Protein AF-A0AAP7DKW6-F1 (afdb_monomer_lite)

Organism: Paenibacillus alvei (NCBI:txid44250)

Sequence (70 aa):
MPKVACDIENPVVLPISYPCARTKLCSCGCKAEITLGCENYIIIDDWIFAEDSCVTDFFINECGGQRVYA

Foldseek 3Di:
DDDPPPPPPPPPPDPPPPVQDDWDAAPLPPRDIDRPPPADWDDDPNGIHRDPVSVVSSCVPPVVDDDDDD

Structure (mmCIF, N/CA/C/O backbone):
data_AF-A0AAP7DKW6-F1
#
_entry.id   AF-A0AAP7DKW6-F1
#
loop_
_atom_site.group_PDB
_atom_site.id
_atom_site.type_symbol
_atom_site.label_atom_id
_atom_site.label_alt_id
_atom_site.label_comp_id
_atom_site.label_asym_id
_atom_site.label_entity_id
_atom_site.label_seq_id
_atom_site.pdbx_PDB_ins_code
_atom_site.Cartn_x
_atom_site.Cartn_y
_atom_site.Cartn_z
_atom_site.occu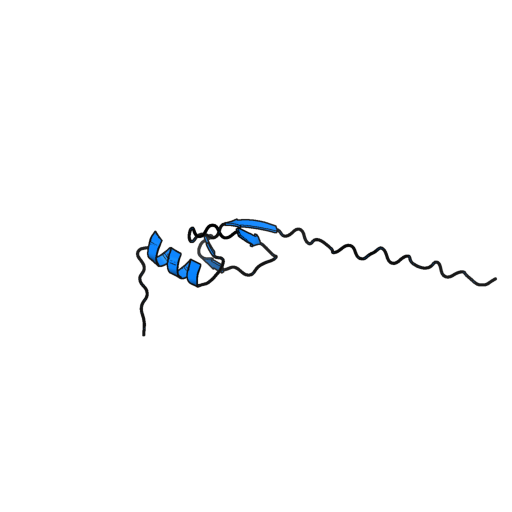pancy
_atom_site.B_iso_or_equiv
_atom_site.auth_seq_id
_atom_site.auth_comp_id
_atom_site.auth_asym_id
_atom_site.auth_atom_id
_atom_site.pdbx_PDB_model_num
ATOM 1 N N . MET A 1 1 ? 36.064 -23.072 -54.418 1.00 45.16 1 MET A N 1
ATOM 2 C CA . MET A 1 1 ? 36.155 -21.935 -53.477 1.00 45.16 1 MET A CA 1
ATOM 3 C C . MET A 1 1 ? 35.148 -22.177 -52.365 1.00 45.16 1 MET A C 1
ATOM 5 O O . MET A 1 1 ? 33.969 -22.283 -52.692 1.00 45.16 1 MET A O 1
ATOM 9 N N . PRO A 1 2 ? 35.562 -22.372 -51.104 1.00 42.56 2 PRO A N 1
ATOM 10 C CA . PRO A 1 2 ? 34.608 -22.550 -50.021 1.00 42.56 2 PRO A CA 1
ATOM 11 C C . PRO A 1 2 ? 33.990 -21.189 -49.683 1.00 42.56 2 PRO A C 1
ATOM 13 O O . PRO A 1 2 ? 34.700 -20.191 -49.569 1.00 42.56 2 PRO A O 1
ATOM 16 N N . LYS A 1 3 ? 32.657 -21.143 -49.582 1.00 49.72 3 LYS A N 1
ATOM 17 C CA . LYS A 1 3 ? 31.936 -19.980 -49.062 1.00 49.72 3 LYS A CA 1
ATOM 18 C C . LYS A 1 3 ? 32.311 -19.860 -47.590 1.00 49.72 3 LYS A C 1
ATOM 20 O O . LYS A 1 3 ? 31.941 -20.724 -46.800 1.00 49.72 3 LYS A O 1
ATOM 25 N N . VAL A 1 4 ? 33.092 -18.836 -47.264 1.00 52.06 4 VAL A N 1
ATOM 26 C CA . VAL A 1 4 ? 33.346 -18.427 -45.885 1.00 52.06 4 VAL A CA 1
ATOM 27 C C . VAL A 1 4 ? 31.978 -18.163 -45.269 1.00 52.06 4 VAL A C 1
ATOM 29 O O . VAL A 1 4 ? 31.240 -17.303 -45.752 1.00 52.06 4 VAL A O 1
ATOM 32 N N . ALA A 1 5 ? 31.597 -18.970 -44.281 1.00 50.72 5 ALA A N 1
ATOM 33 C CA . ALA A 1 5 ? 30.497 -18.617 -43.408 1.00 50.72 5 ALA A CA 1
ATOM 34 C C . ALA A 1 5 ? 30.922 -17.310 -42.742 1.00 50.72 5 ALA A C 1
ATOM 36 O O . ALA A 1 5 ? 31.923 -17.283 -42.032 1.00 50.72 5 ALA A O 1
ATOM 37 N N . CYS A 1 6 ? 30.246 -16.209 -43.068 1.00 49.75 6 CYS A N 1
ATOM 38 C CA . CYS A 1 6 ? 30.370 -15.005 -42.270 1.00 49.75 6 CYS A CA 1
ATOM 39 C C . CYS A 1 6 ? 29.875 -15.396 -40.883 1.00 49.75 6 CYS A C 1
ATOM 41 O O . CYS A 1 6 ? 28.682 -15.655 -40.716 1.00 49.75 6 CYS A O 1
ATOM 43 N N . ASP A 1 7 ? 30.807 -15.527 -39.942 1.00 46.41 7 ASP A N 1
ATOM 44 C CA . ASP A 1 7 ? 30.496 -15.610 -38.529 1.00 46.41 7 ASP A CA 1
ATOM 45 C C . ASP A 1 7 ? 29.542 -14.455 -38.237 1.00 46.41 7 ASP A C 1
ATOM 47 O O . ASP A 1 7 ? 29.891 -13.282 -38.375 1.00 46.41 7 ASP A O 1
ATOM 51 N N . ILE A 1 8 ? 28.285 -14.790 -37.948 1.00 55.97 8 ILE A N 1
ATOM 52 C CA . ILE A 1 8 ? 27.348 -13.826 -37.398 1.00 55.97 8 ILE A CA 1
ATOM 53 C C . ILE A 1 8 ? 27.939 -13.530 -36.029 1.00 55.97 8 ILE A C 1
ATOM 55 O O . ILE A 1 8 ? 27.798 -14.338 -35.110 1.00 55.97 8 ILE A O 1
ATOM 59 N N . GLU A 1 9 ? 28.681 -12.426 -35.930 1.00 49.25 9 GLU A N 1
ATOM 60 C CA . GLU A 1 9 ? 29.052 -11.824 -34.661 1.00 49.25 9 GLU A CA 1
ATOM 61 C C . GLU A 1 9 ? 27.754 -11.712 -33.881 1.00 49.25 9 GLU A C 1
ATOM 63 O O . GLU A 1 9 ? 26.889 -10.909 -34.219 1.00 49.25 9 GLU A O 1
ATOM 68 N N . ASN A 1 10 ? 27.567 -12.615 -32.921 1.00 50.09 10 ASN A N 1
ATOM 69 C CA . ASN A 1 10 ? 26.414 -12.610 -32.050 1.00 50.09 10 ASN A CA 1
ATOM 70 C C . ASN A 1 10 ? 26.533 -11.279 -31.307 1.00 50.09 10 ASN A C 1
ATOM 72 O O . ASN A 1 10 ? 27.457 -11.161 -30.490 1.00 50.09 10 ASN A O 1
ATOM 76 N N . PRO A 1 11 ? 25.732 -10.245 -31.643 1.00 51.31 11 PRO A N 1
ATOM 77 C CA . PRO A 1 11 ? 25.862 -8.978 -30.962 1.00 51.31 11 PRO A CA 1
ATOM 78 C C . PRO A 1 11 ? 25.599 -9.328 -29.514 1.00 51.31 11 PRO A C 1
ATOM 80 O O . PRO A 1 11 ? 24.555 -9.911 -29.209 1.00 51.31 11 PRO A O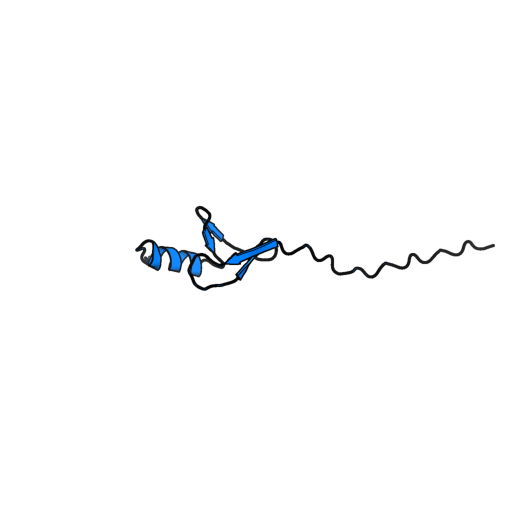 1
ATOM 83 N N . VAL A 1 12 ? 26.616 -9.100 -28.677 1.00 53.69 12 VAL A N 1
ATOM 84 C CA . VAL A 1 12 ?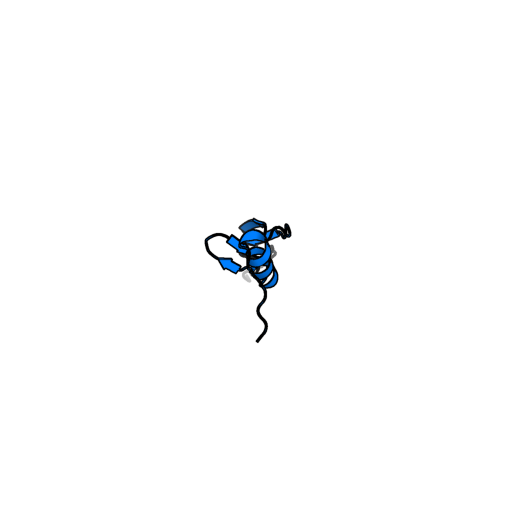 26.563 -9.254 -27.226 1.00 53.69 12 VAL A CA 1
ATOM 85 C C . VAL A 1 12 ? 25.139 -8.937 -26.827 1.00 53.69 12 VAL A C 1
ATOM 87 O O . VAL A 1 12 ? 24.686 -7.826 -27.106 1.00 53.69 12 VAL A O 1
ATOM 90 N N . VAL A 1 13 ? 24.414 -9.939 -26.319 1.00 52.53 13 VAL A N 1
ATOM 91 C CA . VAL A 1 13 ? 23.051 -9.753 -25.831 1.00 52.53 13 VAL A CA 1
ATOM 92 C C . VAL A 1 13 ? 23.198 -8.764 -24.689 1.00 52.53 13 VAL A C 1
ATOM 94 O O . VAL A 1 13 ? 23.469 -9.134 -23.549 1.00 52.53 13 VAL A O 1
ATOM 97 N N . LEU A 1 14 ? 23.144 -7.478 -25.032 1.00 52.09 14 LEU A N 1
ATOM 98 C CA . LEU A 1 14 ? 23.036 -6.403 -24.081 1.00 52.09 14 LEU A CA 1
ATOM 99 C C . LEU A 1 14 ? 21.790 -6.775 -23.289 1.00 52.09 14 LEU A C 1
ATOM 101 O O . LEU A 1 14 ? 20.781 -7.121 -23.918 1.00 52.09 14 LEU A O 1
ATOM 105 N N . PRO A 1 15 ? 21.849 -6.794 -21.949 1.00 49.09 15 PRO A N 1
ATOM 106 C CA . PRO A 1 15 ? 20.648 -7.018 -21.175 1.00 49.09 15 PRO A CA 1
ATOM 107 C C . PRO A 1 15 ? 19.632 -6.012 -21.699 1.00 49.09 15 PRO A C 1
ATOM 109 O O . PRO A 1 15 ? 19.874 -4.804 -21.662 1.00 49.09 15 PRO A O 1
ATOM 112 N N . ILE A 1 16 ? 18.553 -6.521 -22.297 1.00 51.25 16 ILE A N 1
ATOM 113 C CA . ILE A 1 16 ? 17.428 -5.697 -22.699 1.00 51.25 16 ILE A CA 1
ATOM 114 C C . ILE A 1 16 ? 16.948 -5.120 -21.379 1.00 51.25 16 ILE A C 1
ATOM 116 O O . ILE A 1 16 ? 16.300 -5.801 -20.585 1.00 51.25 16 ILE A O 1
ATOM 120 N N . SER A 1 17 ? 17.362 -3.887 -21.099 1.00 50.25 17 SER A N 1
ATOM 121 C CA . SER A 1 17 ? 16.758 -3.096 -20.054 1.00 50.25 17 SER A CA 1
ATOM 122 C C . SER A 1 17 ? 15.360 -2.831 -20.580 1.00 50.25 17 SER A C 1
ATOM 124 O O . SER A 1 17 ? 15.134 -1.907 -21.359 1.00 50.25 17 SER A O 1
ATOM 126 N N . TYR A 1 18 ? 14.425 -3.718 -20.235 1.00 55.53 18 TYR A N 1
ATOM 127 C CA . TYR A 1 18 ? 13.033 -3.319 -20.172 1.00 55.53 18 TYR A CA 1
ATOM 128 C C . TYR A 1 18 ? 13.064 -2.064 -19.311 1.00 55.53 18 TYR A C 1
ATOM 130 O O . TYR A 1 18 ? 13.596 -2.149 -18.200 1.00 55.53 18 TYR A O 1
ATOM 138 N N . PRO A 1 19 ? 12.653 -0.895 -19.826 1.00 58.28 19 PRO A N 1
ATOM 139 C CA . PRO A 1 19 ? 12.667 0.304 -19.018 1.00 58.28 19 PRO A CA 1
ATOM 140 C C . PRO A 1 19 ? 11.747 0.006 -17.842 1.00 58.28 19 PRO A C 1
ATOM 142 O O . PRO A 1 19 ? 10.528 -0.027 -18.010 1.00 58.28 19 PRO A O 1
ATOM 145 N N . CYS A 1 20 ? 12.341 -0.314 -16.689 1.00 56.19 20 CYS A N 1
ATOM 146 C CA . CYS A 1 20 ? 11.603 -0.505 -15.460 1.00 56.19 20 CYS A CA 1
ATOM 147 C C . CYS A 1 20 ? 10.780 0.766 -15.290 1.00 56.19 20 CYS A C 1
ATOM 149 O O . CYS A 1 20 ? 11.306 1.884 -15.344 1.00 56.19 20 CYS A O 1
ATOM 151 N N . ALA A 1 21 ? 9.463 0.584 -15.293 1.00 69.88 21 ALA A N 1
ATOM 152 C CA . ALA A 1 21 ? 8.534 1.677 -15.448 1.00 69.88 21 ALA A CA 1
ATOM 153 C C . ALA A 1 21 ? 8.546 2.555 -14.195 1.00 69.88 21 ALA A C 1
ATOM 155 O O . ALA A 1 21 ? 9.061 2.185 -13.142 1.00 69.88 21 ALA A O 1
ATOM 156 N N . ARG A 1 22 ? 7.984 3.756 -14.373 1.00 77.56 22 ARG A N 1
ATOM 157 C CA . ARG A 1 22 ? 7.797 4.814 -13.371 1.00 77.56 22 ARG A CA 1
ATOM 158 C C . ARG A 1 22 ? 7.777 4.277 -11.939 1.00 77.56 22 ARG A C 1
ATOM 160 O O . ARG A 1 22 ? 6.889 3.507 -11.591 1.00 77.56 22 ARG A O 1
ATOM 167 N N . THR A 1 23 ? 8.690 4.760 -11.111 1.00 89.06 23 THR A N 1
ATOM 168 C CA . THR A 1 23 ? 8.680 4.469 -9.679 1.00 89.06 23 THR A CA 1
ATOM 169 C C . THR A 1 23 ? 7.526 5.208 -9.007 1.00 89.06 23 THR A C 1
ATOM 171 O O . THR A 1 23 ? 7.298 6.395 -9.267 1.00 89.06 23 THR A O 1
ATOM 174 N N . LYS A 1 24 ? 6.785 4.518 -8.141 1.00 91.19 24 LYS A N 1
ATOM 175 C CA . LYS A 1 24 ? 5.792 5.120 -7.244 1.00 91.19 24 LYS A CA 1
ATOM 176 C C . LYS A 1 24 ? 6.151 4.845 -5.794 1.00 91.19 24 LYS A C 1
ATOM 178 O O . LYS A 1 24 ? 6.806 3.861 -5.492 1.00 91.19 24 LYS A O 1
ATOM 183 N N . LEU A 1 25 ? 5.708 5.720 -4.900 1.00 94.25 25 LEU A N 1
ATOM 184 C CA . LEU A 1 25 ? 5.874 5.516 -3.466 1.00 94.25 25 LEU A CA 1
ATOM 185 C C . LEU A 1 25 ? 4.700 4.720 -2.902 1.00 94.25 25 LEU A C 1
ATOM 187 O O . LEU A 1 25 ? 3.556 4.921 -3.314 1.00 94.25 25 LEU A O 1
ATOM 191 N N . CYS A 1 26 ? 4.998 3.859 -1.934 1.00 94.31 26 CYS A N 1
ATOM 192 C CA . CYS A 1 26 ? 4.000 3.135 -1.168 1.00 94.31 26 CYS A CA 1
ATOM 193 C C . CYS A 1 26 ? 3.084 4.102 -0.403 1.00 94.31 26 CYS A C 1
ATOM 195 O O . CYS A 1 26 ? 3.536 5.012 0.298 1.00 94.31 26 CYS A O 1
ATOM 197 N N . SER A 1 27 ? 1.785 3.858 -0.515 1.00 94.50 27 SER A N 1
ATOM 198 C CA . SER A 1 27 ? 0.708 4.675 0.028 1.00 94.50 27 SER A CA 1
ATOM 199 C C . SER A 1 27 ? 0.570 4.605 1.546 1.00 94.50 27 SER A C 1
ATOM 201 O O . SER A 1 27 ? -0.007 5.513 2.130 1.00 94.50 27 SER A O 1
ATOM 203 N N . CYS A 1 28 ? 1.134 3.592 2.209 1.00 92.56 28 CYS A N 1
ATOM 204 C CA . CYS A 1 28 ? 1.071 3.479 3.671 1.00 92.56 28 CYS A CA 1
ATOM 205 C C . CYS A 1 28 ? 1.979 4.471 4.424 1.00 92.56 28 CYS A C 1
ATOM 207 O O . CYS A 1 28 ? 1.980 4.491 5.650 1.00 92.56 28 CYS A O 1
ATOM 209 N N . GLY A 1 29 ? 2.794 5.261 3.712 1.00 87.81 29 GLY A N 1
ATOM 210 C CA . GLY A 1 29 ? 3.704 6.239 4.315 1.00 87.81 29 GLY A CA 1
ATOM 211 C C . GLY A 1 29 ? 5.092 5.699 4.684 1.00 87.81 29 GLY A C 1
ATOM 212 O O . GLY A 1 29 ? 5.943 6.475 5.117 1.00 87.81 29 GLY A O 1
ATOM 213 N N . CYS A 1 30 ? 5.382 4.413 4.442 1.00 91.06 30 CYS A N 1
ATOM 214 C CA . CYS A 1 30 ? 6.705 3.821 4.700 1.00 91.06 30 CYS A CA 1
ATOM 215 C C . CYS A 1 30 ? 7.815 4.321 3.755 1.00 91.06 30 CYS A C 1
ATOM 217 O O . CYS A 1 30 ? 8.986 4.020 3.972 1.00 91.06 30 CYS A O 1
ATOM 219 N N . LYS A 1 31 ? 7.455 5.091 2.716 1.00 88.38 31 LYS A N 1
ATOM 220 C CA . LYS A 1 31 ? 8.356 5.616 1.673 1.00 88.38 31 LYS A CA 1
ATOM 221 C C . LYS A 1 31 ? 9.077 4.536 0.859 1.00 88.38 31 LYS A C 1
ATOM 223 O O . LYS A 1 31 ? 10.058 4.850 0.194 1.00 88.38 31 LYS A O 1
ATOM 228 N N . ALA A 1 32 ? 8.593 3.294 0.886 1.00 90.69 32 ALA A N 1
ATOM 229 C CA . ALA A 1 32 ? 9.086 2.270 -0.022 1.00 90.69 32 ALA A CA 1
ATOM 230 C C . ALA A 1 32 ? 8.838 2.706 -1.472 1.00 90.69 32 ALA A C 1
ATOM 232 O O . ALA A 1 32 ? 7.744 3.163 -1.816 1.00 90.69 32 ALA A O 1
ATOM 233 N N . GLU A 1 33 ? 9.870 2.582 -2.295 1.00 92.94 33 GLU A N 1
ATOM 234 C CA . GLU A 1 33 ? 9.804 2.808 -3.731 1.00 92.94 33 GLU A CA 1
ATOM 235 C C . GLU A 1 33 ? 9.384 1.512 -4.415 1.00 92.94 33 GLU A C 1
ATOM 237 O O . GLU A 1 33 ? 9.935 0.455 -4.131 1.00 92.94 33 GLU A O 1
ATOM 242 N N . ILE A 1 34 ? 8.382 1.611 -5.283 1.00 92.38 34 ILE A N 1
ATOM 243 C CA . ILE A 1 34 ? 7.798 0.499 -6.023 1.00 92.38 34 ILE A CA 1
ATOM 244 C C . ILE A 1 34 ? 8.045 0.758 -7.499 1.00 92.38 34 ILE A C 1
ATOM 246 O O . ILE A 1 34 ? 7.514 1.709 -8.091 1.00 92.38 34 ILE A O 1
ATOM 250 N N . THR A 1 35 ? 8.859 -0.097 -8.094 1.00 89.75 35 THR A N 1
ATOM 251 C CA . THR A 1 35 ? 9.223 -0.034 -9.502 1.00 89.75 35 THR A CA 1
ATOM 252 C C . THR A 1 35 ? 8.173 -0.766 -10.326 1.00 89.75 35 THR A C 1
ATOM 254 O O . THR A 1 35 ? 8.150 -1.999 -10.411 1.00 89.75 35 THR A O 1
ATOM 257 N N . LEU A 1 36 ? 7.273 -0.003 -10.949 1.00 84.50 36 LEU A N 1
ATOM 258 C CA . LEU A 1 36 ? 6.166 -0.578 -11.705 1.00 84.50 36 LEU A CA 1
ATOM 259 C C . LEU A 1 36 ? 6.689 -1.453 -12.853 1.00 84.50 36 LEU A C 1
ATOM 261 O O . LEU A 1 36 ? 7.577 -1.061 -13.607 1.00 84.50 36 LEU A O 1
ATOM 265 N N . GLY A 1 37 ? 6.129 -2.655 -12.985 1.00 81.31 37 GLY A N 1
ATOM 266 C CA . GLY A 1 37 ? 6.518 -3.625 -14.013 1.00 81.31 37 GLY A CA 1
ATOM 267 C C . GLY A 1 37 ? 7.781 -4.439 -13.710 1.00 81.31 37 GLY A C 1
ATOM 268 O O . GLY A 1 37 ? 8.089 -5.342 -14.483 1.00 81.31 37 GLY A O 1
ATOM 269 N N . CYS A 1 38 ? 8.481 -4.161 -12.606 1.00 80.75 38 CYS A N 1
ATOM 270 C CA . CYS A 1 38 ? 9.643 -4.941 -12.160 1.00 80.75 38 CYS A CA 1
ATOM 271 C C . CYS A 1 38 ? 9.418 -5.622 -10.798 1.00 80.75 38 CYS A C 1
ATOM 273 O O . CYS A 1 38 ? 10.152 -6.542 -10.446 1.00 80.75 38 CYS A O 1
ATOM 275 N N . GLU A 1 39 ? 8.385 -5.213 -10.059 1.00 82.81 39 GLU A N 1
ATOM 276 C CA . GLU A 1 39 ? 8.098 -5.677 -8.701 1.00 82.81 39 GLU A CA 1
ATOM 277 C C . GLU A 1 39 ? 6.622 -6.067 -8.540 1.00 82.81 39 GLU A C 1
ATOM 279 O O . GLU A 1 39 ? 5.759 -5.622 -9.302 1.00 82.81 39 GLU A O 1
ATOM 284 N N . ASN A 1 40 ? 6.333 -6.893 -7.532 1.00 89.25 40 ASN A N 1
ATOM 285 C CA . ASN A 1 40 ? 4.964 -7.185 -7.111 1.00 89.25 40 ASN A CA 1
ATOM 286 C C . ASN A 1 40 ? 4.461 -6.065 -6.198 1.00 89.25 40 ASN A C 1
ATOM 288 O O . ASN A 1 40 ? 5.193 -5.597 -5.331 1.00 89.25 40 ASN A O 1
ATOM 292 N N . TYR A 1 41 ? 3.209 -5.657 -6.380 1.00 93.69 41 TYR A N 1
ATOM 293 C CA . TYR A 1 41 ? 2.562 -4.628 -5.572 1.00 93.69 41 TYR A CA 1
ATOM 294 C C . TYR A 1 41 ? 1.043 -4.813 -5.591 1.00 93.69 41 TYR A C 1
ATOM 296 O O . TYR A 1 41 ? 0.495 -5.528 -6.433 1.00 93.69 41 TYR A O 1
ATOM 304 N N . ILE A 1 42 ? 0.362 -4.150 -4.663 1.00 94.88 42 ILE A N 1
ATOM 305 C CA . ILE A 1 42 ? -1.089 -4.220 -4.472 1.00 94.88 42 ILE A CA 1
ATOM 306 C C . ILE A 1 42 ? -1.695 -2.866 -4.849 1.00 94.88 42 ILE A C 1
ATOM 308 O O . ILE A 1 42 ? -1.143 -1.828 -4.483 1.00 94.88 42 ILE A O 1
ATOM 312 N N . ILE A 1 43 ? -2.822 -2.869 -5.569 1.00 94.38 43 ILE A N 1
ATOM 313 C CA . ILE A 1 43 ? -3.586 -1.655 -5.898 1.00 94.38 43 ILE A CA 1
ATOM 314 C C . ILE A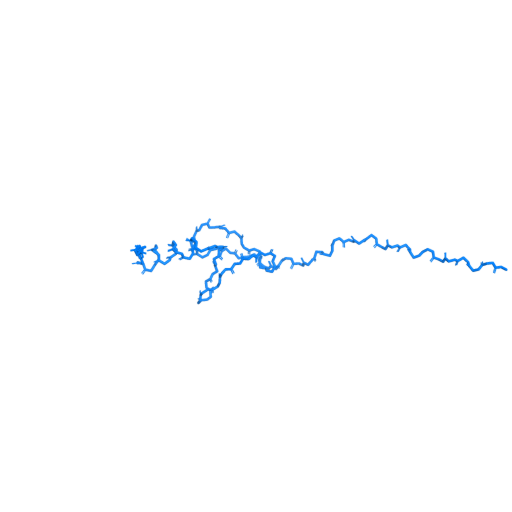 1 43 ? -4.990 -1.751 -5.298 1.00 94.38 43 ILE A C 1
ATOM 316 O O . ILE A 1 43 ? -5.683 -2.740 -5.534 1.00 94.38 43 ILE A O 1
ATOM 320 N N . ILE A 1 44 ? -5.419 -0.717 -4.569 1.00 93.38 44 ILE A N 1
ATOM 321 C CA . ILE A 1 44 ? -6.781 -0.570 -4.027 1.00 93.38 44 ILE A CA 1
ATOM 322 C C . ILE A 1 44 ? -7.199 0.891 -4.206 1.00 93.38 44 ILE A C 1
ATOM 324 O O . ILE A 1 44 ? -6.494 1.758 -3.711 1.00 93.38 44 ILE A O 1
ATOM 328 N N . ASP A 1 45 ? -8.306 1.175 -4.900 1.00 89.94 45 ASP A N 1
ATOM 329 C CA . ASP A 1 45 ? -8.833 2.539 -5.120 1.00 89.94 45 ASP A CA 1
ATOM 330 C C . ASP A 1 45 ? -7.757 3.580 -5.508 1.00 89.94 45 ASP A C 1
ATOM 332 O O . ASP A 1 45 ? -7.670 4.656 -4.923 1.00 89.94 45 ASP A O 1
ATOM 336 N N . ASP A 1 46 ? -6.895 3.234 -6.471 1.00 89.94 46 ASP A N 1
ATOM 337 C CA . ASP A 1 46 ? -5.741 4.026 -6.947 1.00 89.94 46 ASP A CA 1
ATOM 338 C C . ASP A 1 46 ? -4.555 4.189 -5.971 1.00 89.94 46 ASP A C 1
ATOM 340 O O . ASP A 1 46 ? -3.510 4.737 -6.349 1.00 89.94 46 ASP A O 1
ATOM 344 N N . TRP A 1 47 ? -4.651 3.649 -4.756 1.00 92.62 47 TRP A N 1
ATOM 345 C CA . TRP A 1 47 ? -3.546 3.542 -3.802 1.00 92.62 47 TRP A CA 1
ATOM 346 C C . TRP A 1 47 ? -2.662 2.338 -4.122 1.00 92.62 47 TRP A C 1
ATOM 348 O O . TRP A 1 47 ? -3.153 1.291 -4.543 1.00 92.62 47 TRP A O 1
ATOM 358 N N . ILE A 1 48 ? -1.352 2.482 -3.918 1.00 94.44 48 ILE A N 1
ATOM 359 C CA . ILE A 1 48 ? -0.344 1.469 -4.244 1.00 94.44 48 ILE A CA 1
ATOM 360 C C . ILE A 1 48 ? 0.394 1.036 -2.980 1.00 94.44 48 ILE A C 1
ATOM 362 O O . ILE A 1 48 ? 0.888 1.869 -2.226 1.00 94.44 48 ILE A O 1
ATOM 366 N N . PHE A 1 49 ? 0.514 -0.269 -2.761 1.00 95.19 49 PHE A N 1
ATOM 367 C CA . PHE A 1 49 ? 1.142 -0.829 -1.566 1.00 95.19 49 PHE A CA 1
ATOM 368 C C . PHE A 1 49 ? 2.203 -1.858 -1.937 1.00 95.19 49 PHE A C 1
ATOM 370 O O . PHE A 1 49 ? 2.005 -2.659 -2.848 1.00 95.19 49 PHE A O 1
ATOM 377 N N . ALA A 1 50 ? 3.325 -1.835 -1.219 1.00 94.81 50 ALA A N 1
ATOM 378 C CA . ALA A 1 50 ? 4.427 -2.767 -1.449 1.00 94.81 50 ALA A CA 1
ATOM 379 C C . ALA A 1 50 ? 4.090 -4.195 -0.978 1.00 94.81 50 ALA A C 1
ATOM 381 O O . ALA A 1 50 ? 4.563 -5.165 -1.557 1.00 94.81 50 ALA A O 1
ATOM 382 N N . GLU A 1 51 ? 3.268 -4.323 0.067 1.00 94.25 51 GLU A N 1
ATOM 383 C CA . GLU A 1 51 ? 2.970 -5.589 0.747 1.00 94.25 51 GLU A CA 1
ATOM 384 C C . GLU A 1 51 ? 1.672 -5.501 1.576 1.00 94.25 51 GLU A C 1
ATOM 386 O O . GLU A 1 51 ? 1.150 -4.411 1.824 1.00 94.25 51 GLU A O 1
ATOM 391 N N . ASP A 1 52 ? 1.153 -6.646 2.030 1.00 93.00 52 ASP A N 1
ATOM 392 C CA . ASP A 1 52 ? -0.110 -6.752 2.787 1.00 93.00 52 ASP A CA 1
ATOM 393 C C . ASP A 1 52 ? -0.083 -6.000 4.132 1.00 93.00 52 ASP A C 1
ATOM 395 O O . ASP A 1 52 ? -1.086 -5.428 4.575 1.00 93.00 52 ASP A O 1
ATOM 399 N N . SER A 1 53 ? 1.077 -5.967 4.791 1.00 92.50 53 SER A N 1
ATOM 400 C CA . SER A 1 53 ? 1.314 -5.166 6.001 1.00 92.50 53 SER A CA 1
ATOM 401 C C . SER A 1 53 ? 1.089 -3.681 5.726 1.00 92.50 53 SER A C 1
ATOM 403 O O . SER A 1 53 ? 0.419 -3.022 6.516 1.00 92.50 53 SER A O 1
ATOM 405 N N . CYS A 1 54 ? 1.549 -3.170 4.578 1.00 94.50 54 CYS A N 1
ATOM 406 C CA . CYS A 1 54 ? 1.349 -1.777 4.180 1.00 94.50 54 CYS A CA 1
ATOM 407 C C . CYS A 1 54 ? -0.138 -1.451 3.986 1.00 94.50 54 CYS A C 1
ATOM 409 O O . CYS A 1 54 ? -0.580 -0.379 4.392 1.00 94.50 54 CYS A O 1
ATOM 411 N N . VAL A 1 55 ? -0.915 -2.370 3.404 1.00 93.81 55 VAL A N 1
ATOM 412 C CA . VAL A 1 55 ? -2.375 -2.217 3.282 1.00 93.81 55 VAL A CA 1
ATOM 413 C C . VAL A 1 55 ? -3.004 -2.125 4.671 1.00 93.81 55 VAL A C 1
ATOM 415 O O . VAL A 1 55 ? -3.752 -1.197 4.971 1.00 93.81 55 VAL A O 1
ATOM 418 N N . THR A 1 56 ? -2.661 -3.075 5.540 1.00 92.25 56 THR A N 1
ATOM 419 C CA . THR A 1 56 ? -3.200 -3.156 6.900 1.00 92.25 56 THR A CA 1
ATOM 420 C C . THR A 1 56 ? -2.882 -1.893 7.702 1.00 92.25 56 THR A C 1
ATOM 422 O O . THR A 1 56 ? -3.775 -1.302 8.305 1.00 92.25 56 THR A O 1
ATOM 425 N N . ASP A 1 57 ? -1.625 -1.453 7.683 1.00 92.25 57 ASP A N 1
ATOM 426 C CA . ASP A 1 57 ? -1.172 -0.273 8.415 1.00 92.25 57 ASP A CA 1
ATOM 427 C C . ASP A 1 57 ? -1.809 1.011 7.873 1.00 92.25 57 ASP A C 1
ATOM 429 O O . ASP A 1 57 ? -2.192 1.871 8.662 1.00 92.25 57 ASP A O 1
ATOM 433 N N . PHE A 1 58 ? -2.002 1.128 6.554 1.00 93.88 58 PHE A N 1
ATOM 434 C CA . PHE A 1 58 ? -2.719 2.257 5.960 1.00 93.88 58 PHE A CA 1
ATOM 435 C C . PHE A 1 58 ? -4.155 2.356 6.480 1.00 93.88 58 PHE A C 1
ATOM 437 O O . PHE A 1 58 ? -4.549 3.398 6.995 1.00 93.88 58 PHE A O 1
ATOM 444 N N . PHE A 1 59 ? -4.933 1.272 6.421 1.00 90.75 59 PHE A N 1
ATOM 445 C CA . PHE A 1 59 ? -6.325 1.314 6.875 1.00 90.75 59 PHE A CA 1
ATOM 446 C C . PHE A 1 59 ? -6.454 1.512 8.390 1.00 90.75 59 PHE A C 1
ATOM 448 O O . PHE A 1 59 ? -7.419 2.131 8.837 1.00 90.75 59 PHE A O 1
ATOM 455 N N . ILE A 1 60 ? -5.493 1.037 9.186 1.00 91.50 60 ILE A N 1
ATOM 456 C CA . ILE A 1 60 ? -5.455 1.306 10.630 1.00 91.50 60 ILE A CA 1
ATOM 457 C C . ILE A 1 60 ? -5.180 2.788 10.898 1.00 91.50 60 ILE A C 1
ATOM 459 O O . ILE A 1 60 ? -5.919 3.419 11.652 1.00 91.50 60 ILE A O 1
ATOM 463 N N . ASN A 1 61 ? -4.138 3.342 10.277 1.00 90.06 61 ASN A N 1
ATOM 464 C CA . ASN A 1 61 ? -3.654 4.685 10.592 1.00 90.06 61 ASN A CA 1
ATOM 465 C C . ASN A 1 61 ? -4.509 5.790 9.957 1.00 90.06 61 ASN A C 1
ATOM 467 O O . ASN A 1 61 ? -4.833 6.766 10.627 1.00 90.06 61 ASN A O 1
ATOM 471 N N . GLU A 1 62 ? -4.898 5.632 8.691 1.00 88.06 62 GLU A N 1
ATOM 472 C CA . GLU A 1 62 ? -5.568 6.681 7.909 1.00 88.06 62 GLU A CA 1
ATOM 473 C C . GLU A 1 62 ? -7.095 6.542 7.909 1.00 88.06 62 GLU A C 1
ATOM 475 O O . GLU A 1 62 ? -7.812 7.534 7.792 1.00 88.06 62 GLU A O 1
ATOM 480 N N . CYS A 1 63 ? -7.622 5.322 8.055 1.00 85.19 63 CYS A N 1
ATOM 481 C CA . CYS A 1 63 ? -9.066 5.061 7.988 1.00 85.19 63 CYS A CA 1
ATOM 482 C C . CYS A 1 63 ? -9.691 4.679 9.339 1.00 85.19 63 CYS A C 1
ATOM 484 O O . CYS A 1 63 ? -10.876 4.350 9.389 1.00 85.19 63 CYS A O 1
ATOM 486 N N . GLY A 1 64 ? -8.918 4.714 10.431 1.00 87.62 64 GLY A N 1
ATOM 487 C CA . GLY A 1 64 ? -9.393 4.351 11.772 1.00 87.62 64 GLY A CA 1
ATOM 488 C C . GLY A 1 64 ? -9.739 2.867 11.927 1.00 87.62 64 GLY A C 1
ATOM 489 O O . GLY A 1 64 ? -10.556 2.503 12.775 1.00 87.62 64 GLY A O 1
ATOM 490 N N . GLY A 1 65 ? -9.162 2.009 11.085 1.00 87.31 65 GLY A N 1
ATOM 491 C CA . GLY A 1 65 ? -9.327 0.564 11.14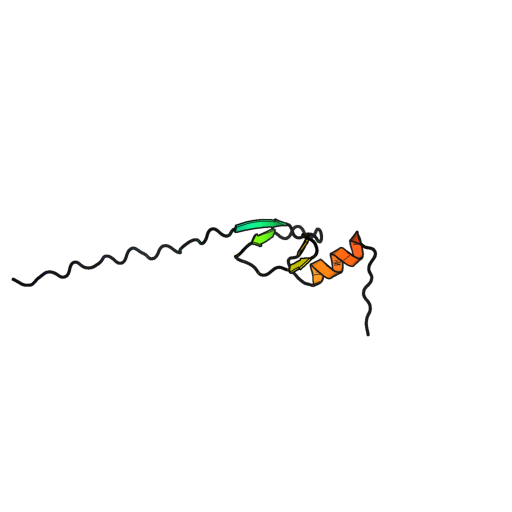6 1.00 87.31 65 GLY A CA 1
ATOM 492 C C . GLY A 1 65 ? -8.663 -0.060 12.376 1.00 87.31 65 GLY A C 1
ATOM 493 O O . GLY A 1 65 ? -7.858 0.554 13.073 1.00 87.31 65 GLY A O 1
ATOM 494 N N . GLN A 1 66 ? -8.976 -1.329 12.631 1.00 86.88 66 GLN A N 1
ATOM 495 C CA . GLN A 1 66 ? -8.358 -2.112 13.702 1.00 86.88 66 GLN A CA 1
ATOM 496 C C . GLN A 1 66 ? -8.098 -3.549 13.253 1.00 86.88 66 GLN A C 1
ATOM 498 O O . GLN A 1 66 ? -8.827 -4.094 12.423 1.00 86.88 66 GLN A O 1
ATOM 503 N N . ARG A 1 67 ? -7.076 -4.184 13.838 1.00 82.81 67 ARG A N 1
ATOM 504 C CA . ARG A 1 67 ? -6.827 -5.619 13.648 1.00 82.81 67 ARG A CA 1
ATOM 505 C C . ARG A 1 67 ? -7.861 -6.420 14.436 1.00 82.81 67 ARG A C 1
ATOM 507 O O . ARG A 1 67 ? -8.000 -6.224 15.641 1.00 82.81 67 ARG A O 1
ATOM 514 N N . VAL A 1 68 ? -8.550 -7.332 13.759 1.00 84.38 68 VAL A N 1
ATOM 515 C CA . VAL A 1 68 ? -9.468 -8.296 14.376 1.00 84.38 68 VAL A CA 1
ATOM 516 C C . VAL A 1 68 ? -8.835 -9.676 14.258 1.00 84.38 68 VAL A C 1
ATOM 518 O O . VAL A 1 68 ? -8.474 -10.096 13.161 1.00 84.38 68 VAL A O 1
ATOM 521 N N . TYR A 1 69 ? -8.686 -10.363 15.386 1.00 83.69 69 TYR A N 1
ATOM 522 C CA . TYR A 1 69 ? -8.188 -11.735 15.438 1.00 83.69 69 TYR A CA 1
ATOM 523 C C . TYR A 1 69 ? -9.378 -12.671 15.673 1.00 8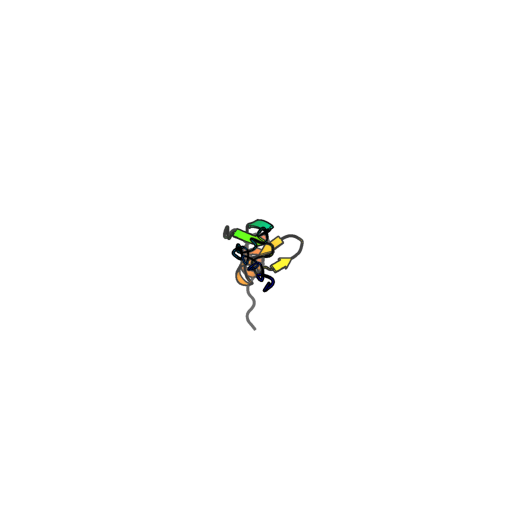3.69 69 TYR A C 1
ATOM 525 O O . TYR A 1 69 ? -10.231 -12.363 16.508 1.00 83.69 69 TYR A O 1
ATOM 533 N N . ALA A 1 70 ? -9.452 -13.753 14.894 1.00 66.88 70 ALA A N 1
ATOM 534 C CA . ALA A 1 70 ? -10.471 -14.798 15.019 1.00 66.88 70 ALA A CA 1
ATOM 535 C C . ALA A 1 70 ? -10.093 -15.834 16.085 1.00 66.88 70 ALA A C 1
ATOM 537 O O . ALA A 1 70 ? -8.876 -16.082 16.251 1.00 66.88 70 ALA A O 1
#

Radius of gyration: 23.15 Å; chains: 1; bounding box: 47×29×69 Å

Secondary structure (DSSP, 8-state):
----------------------EEE-TTTT--EEETTTS--EEETTEEESSHHHHHHHHHHHH-------

pLDDT: mean 78.31, std 18.06, range [42.56, 95.19]